Protein AF-A0A9D2A9Q4-F1 (afdb_monomer)

Secondary structure (DSSP, 8-state):
-EEE-SS-EEE--GGGEEEEEE--SGGGTT-EEEEETTS-EEEE---HHHHHHHHT--GGGG-GGG-S--HHHHHHHHHHHHHHTTTT-

Mean predicted aligned error: 7.77 Å

Sequence (89 aa):
VTARGIFRTVHVPWHDVAVVRVDTRHMHRGQVLVVRHDGTRVGSPVTAARYAMRRGESTFDHGPQLLDVAIPVRAAIDAHQRYLRGEFS

Solvent-accessible surface area (backbone atoms only — not comparable to full-atom values): 5151 Å² total; per-residue (Å²): 80,76,44,52,36,95,90,51,75,44,82,44,61,64,91,45,55,65,46,70,45,70,32,78,49,86,93,46,48,34,20,33,29,39,30,30,74,89,68,51,74,51,62,17,62,73,23,64,49,53,51,26,55,74,69,74,41,68,46,68,84,62,37,83,81,30,64,58,76,34,72,65,46,48,52,53,43,51,54,50,52,40,44,76,71,52,76,73,114

Organism: NCBI:txid2838701

Nearest PDB structures (foldseek):
  1nr4-assembly3_F  TM=5.507E-01  e=3.356E-01  unclassified
  1nr4-assembly1_B  TM=5.985E-01  e=5.558E-01  unclassified
  2x6l-assembly1_B  TM=5.743E-01  e=2.689E+00  Homo sapiens
  7rkf-assembly1_L  TM=5.737E-01  e=2.370E+00  Homo sapiens
  3tfm-assembly1_A  TM=5.215E-01  e=3.249E+00  Rattus norvegicus

pLDDT: mean 74.45, std 10.74, range [55.0, 91.25]

Radius of gyration: 13.39 Å; Cα contacts (8 Å, |Δi|>4): 136; chains: 1; bounding box: 36×26×31 Å

Structure (mmCIF, N/CA/C/O backbone):
data_AF-A0A9D2A9Q4-F1
#
_entry.id   AF-A0A9D2A9Q4-F1
#
loop_
_atom_site.group_PDB
_atom_site.id
_atom_site.type_symbol
_atom_site.label_atom_id
_atom_site.label_alt_id
_atom_site.label_comp_id
_atom_site.label_asym_id
_atom_site.label_entity_id
_atom_site.label_seq_id
_atom_site.pdbx_PDB_ins_code
_atom_site.Cartn_x
_atom_site.Cartn_y
_atom_site.Cartn_z
_atom_site.occupancy
_atom_site.B_iso_or_equiv
_atom_site.auth_seq_id
_atom_site.auth_comp_id
_atom_site.auth_asym_id
_atom_site.auth_atom_id
_atom_site.pdbx_PDB_model_num
ATOM 1 N N . VAL A 1 1 ? 1.492 -5.986 10.717 1.00 76.38 1 VAL A N 1
ATOM 2 C CA . VAL A 1 1 ? 2.480 -5.979 9.607 1.00 76.38 1 VAL A CA 1
ATOM 3 C C . VAL A 1 1 ? 3.851 -5.491 10.069 1.00 76.38 1 VAL A C 1
ATOM 5 O O . VAL A 1 1 ? 3.933 -4.609 10.911 1.00 76.38 1 VAL A O 1
ATOM 8 N N . THR A 1 2 ? 4.941 -6.043 9.532 1.00 79.38 2 THR A N 1
ATOM 9 C CA . THR A 1 2 ? 6.309 -5.607 9.864 1.00 79.38 2 THR A CA 1
ATOM 10 C C . THR A 1 2 ? 6.927 -4.874 8.676 1.00 79.38 2 THR A C 1
ATOM 12 O O . THR A 1 2 ? 7.139 -5.466 7.622 1.00 79.38 2 THR A O 1
ATOM 15 N N . ALA A 1 3 ? 7.235 -3.590 8.849 1.00 73.81 3 ALA A N 1
ATOM 16 C CA . ALA A 1 3 ? 7.902 -2.761 7.854 1.00 73.81 3 ALA A CA 1
ATOM 17 C C . ALA A 1 3 ? 9.400 -2.670 8.174 1.0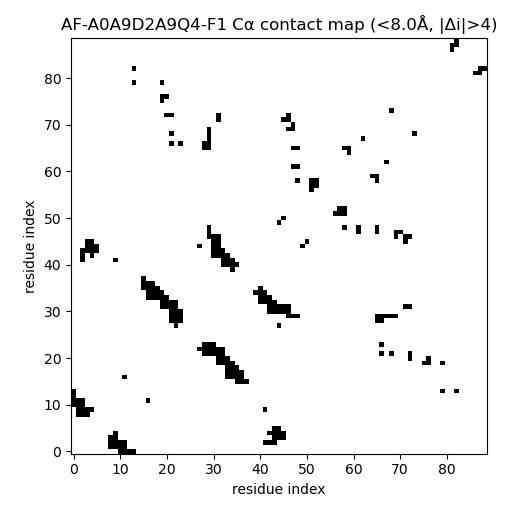0 73.81 3 ALA A C 1
ATOM 19 O O . ALA A 1 3 ? 9.810 -2.071 9.170 1.00 73.81 3 ALA A O 1
ATOM 20 N N . ARG A 1 4 ? 10.240 -3.259 7.321 1.00 71.12 4 ARG A N 1
ATOM 21 C CA . ARG A 1 4 ? 11.700 -3.142 7.441 1.00 71.12 4 ARG A CA 1
ATOM 22 C C . ARG A 1 4 ? 12.159 -1.849 6.780 1.00 71.12 4 ARG A C 1
ATOM 24 O O . ARG A 1 4 ? 11.936 -1.680 5.586 1.00 71.12 4 ARG A O 1
ATOM 31 N N . GLY A 1 5 ? 12.755 -0.942 7.543 1.00 64.88 5 GLY A N 1
ATOM 32 C CA . GLY A 1 5 ? 13.458 0.252 7.070 1.00 64.88 5 GLY A CA 1
ATOM 33 C C . GLY A 1 5 ? 14.948 -0.015 6.828 1.00 64.88 5 GLY A C 1
ATOM 34 O O . GLY A 1 5 ? 15.444 -1.085 7.164 1.00 64.88 5 GLY A O 1
ATOM 35 N N . ILE A 1 6 ? 15.677 0.973 6.289 1.00 61.38 6 ILE A N 1
ATOM 36 C CA . ILE A 1 6 ? 17.150 0.897 6.152 1.00 61.38 6 ILE A CA 1
ATOM 37 C C . ILE A 1 6 ? 17.831 0.859 7.530 1.00 61.38 6 ILE A C 1
ATOM 39 O O . ILE A 1 6 ? 18.776 0.106 7.718 1.00 61.38 6 ILE A O 1
ATOM 43 N N . PHE A 1 7 ? 17.330 1.639 8.495 1.00 66.12 7 PHE A N 1
ATOM 44 C CA . PHE A 1 7 ? 17.959 1.803 9.815 1.00 66.12 7 PHE A CA 1
ATOM 45 C C . PHE A 1 7 ? 17.186 1.161 10.971 1.00 66.12 7 PHE A C 1
ATOM 47 O O . PHE A 1 7 ? 17.704 1.058 12.076 1.00 66.12 7 PHE A O 1
ATOM 54 N N . ARG A 1 8 ? 15.928 0.763 10.755 1.00 73.25 8 ARG A N 1
ATOM 55 C CA . ARG A 1 8 ? 15.088 0.164 11.800 1.00 73.25 8 ARG A CA 1
ATOM 56 C C . ARG A 1 8 ? 14.002 -0.715 11.210 1.00 73.25 8 ARG A C 1
ATOM 58 O O . ARG A 1 8 ? 13.463 -0.399 10.152 1.00 73.25 8 ARG A O 1
ATOM 65 N N . THR A 1 9 ? 13.629 -1.765 11.929 1.00 79.44 9 THR A N 1
ATOM 66 C CA . THR A 1 9 ? 12.417 -2.540 11.644 1.00 79.44 9 THR A CA 1
ATOM 67 C C . THR A 1 9 ? 11.301 -2.050 12.554 1.00 79.44 9 THR A C 1
ATOM 69 O O . THR A 1 9 ? 11.498 -1.936 13.758 1.00 79.44 9 THR A O 1
ATOM 72 N N . VAL A 1 10 ?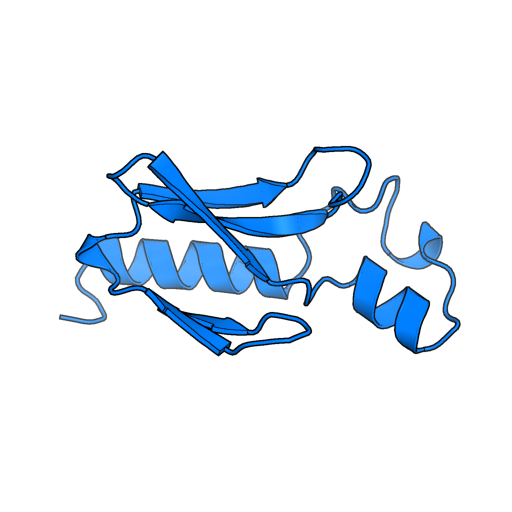 10.141 -1.736 11.981 1.00 82.50 10 VAL A N 1
ATOM 73 C CA . VAL A 1 10 ? 8.976 -1.235 12.715 1.00 82.50 10 VAL A CA 1
ATOM 74 C C . VAL A 1 10 ? 7.840 -2.233 12.567 1.00 82.50 10 VAL A C 1
ATOM 76 O O . VAL A 1 10 ? 7.452 -2.581 11.452 1.00 82.50 10 VAL A O 1
ATOM 79 N N . HIS A 1 11 ? 7.286 -2.674 13.691 1.00 85.62 11 HIS A N 1
ATOM 80 C CA . HIS A 1 11 ? 6.016 -3.382 13.691 1.00 85.62 11 HIS A CA 1
ATOM 81 C C . HIS A 1 11 ? 4.865 -2.368 13.696 1.00 85.62 11 HIS A C 1
ATOM 83 O O . HIS A 1 11 ? 4.897 -1.380 14.429 1.00 85.62 11 HIS A O 1
ATOM 89 N N . VAL A 1 12 ? 3.872 -2.593 12.844 1.00 83.94 12 VAL A N 1
ATOM 90 C CA . VAL A 1 12 ? 2.629 -1.822 12.781 1.00 83.94 12 VAL A CA 1
ATOM 91 C C . VAL A 1 12 ? 1.485 -2.817 12.953 1.00 83.94 12 VAL A C 1
ATOM 93 O O . VAL A 1 12 ? 1.325 -3.680 12.084 1.00 83.94 12 VAL A O 1
ATOM 96 N N . PRO A 1 13 ? 0.713 -2.759 14.046 1.00 87.19 13 PRO A N 1
ATOM 97 C CA . PRO A 1 13 ? -0.482 -3.579 14.193 1.00 87.19 13 PRO A CA 1
ATOM 98 C C . PRO A 1 13 ? -1.423 -3.385 13.004 1.00 87.19 13 PRO A C 1
ATOM 100 O O .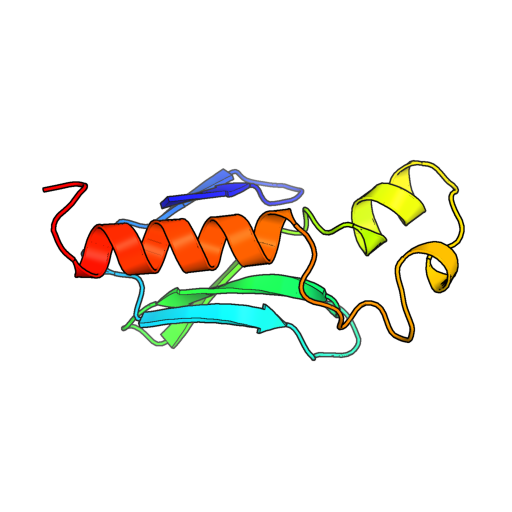 PRO A 1 13 ? -1.538 -2.284 12.473 1.00 87.19 13 PRO A O 1
ATOM 103 N N . TRP A 1 14 ? -2.071 -4.453 12.538 1.00 83.38 14 TRP A N 1
ATOM 104 C CA . TRP A 1 14 ? -2.920 -4.355 11.346 1.00 83.38 14 TRP A CA 1
ATOM 105 C C . TRP A 1 14 ? -4.125 -3.427 11.543 1.00 83.38 14 TRP A C 1
ATOM 107 O O . TRP A 1 14 ? -4.491 -2.738 10.598 1.00 83.38 14 TRP A O 1
ATOM 117 N N . HIS A 1 15 ? -4.658 -3.344 12.764 1.00 87.19 15 HIS A N 1
ATOM 118 C CA . HIS A 1 15 ? -5.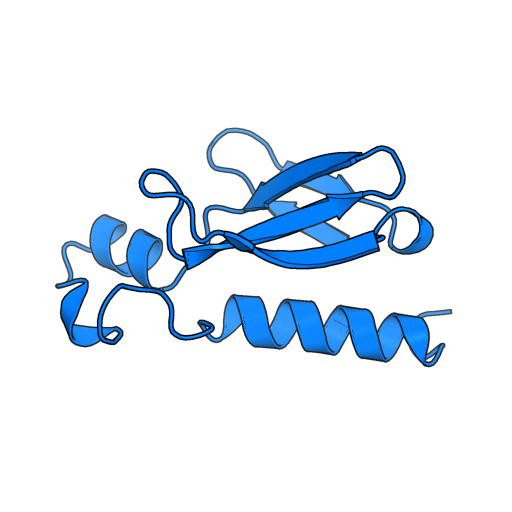741 -2.425 13.122 1.00 87.19 15 HIS A CA 1
ATOM 119 C C . HIS A 1 15 ? -5.334 -0.945 13.080 1.00 87.19 15 HIS A C 1
ATOM 121 O O . HIS A 1 15 ? -6.200 -0.086 12.994 1.00 87.19 15 HIS A O 1
ATOM 127 N N . ASP A 1 16 ? -4.034 -0.638 13.108 1.00 89.44 16 ASP A N 1
ATOM 128 C CA . ASP A 1 16 ? -3.535 0.735 12.988 1.00 89.44 16 ASP A CA 1
ATOM 129 C C . ASP A 1 16 ? -3.331 1.158 11.527 1.00 89.44 16 ASP A C 1
ATOM 131 O O . ASP A 1 16 ? -3.069 2.332 11.260 1.00 89.44 16 ASP A O 1
ATOM 135 N N . VAL A 1 17 ? -3.389 0.219 10.573 1.00 87.81 17 VAL A N 1
ATOM 136 C CA . VAL A 1 17 ? -3.106 0.475 9.156 1.00 87.81 17 VAL A CA 1
ATOM 137 C C . VAL A 1 17 ? -4.348 1.019 8.460 1.00 87.81 17 VAL A C 1
ATOM 139 O O . VAL A 1 17 ? -5.300 0.287 8.220 1.00 87.81 17 VAL A O 1
ATOM 142 N N . ALA A 1 18 ? -4.280 2.283 8.040 1.00 89.25 18 ALA A N 1
ATOM 143 C CA . ALA A 1 18 ? -5.333 2.921 7.258 1.00 89.25 18 ALA A CA 1
ATOM 144 C C . ALA A 1 18 ? -5.211 2.619 5.760 1.00 89.25 18 ALA A C 1
ATOM 146 O O . ALA A 1 18 ? -6.208 2.388 5.082 1.00 89.25 18 ALA A O 1
ATOM 147 N N . VAL A 1 19 ? -3.989 2.668 5.215 1.00 87.44 19 VAL A N 1
ATOM 148 C CA . VAL A 1 19 ? -3.742 2.358 3.800 1.00 87.44 19 VAL A CA 1
ATOM 149 C C . VAL A 1 19 ? -2.299 1.920 3.557 1.00 87.44 19 VAL A C 1
ATOM 151 O O . VAL A 1 19 ? -1.352 2.483 4.111 1.00 87.44 19 VAL A O 1
ATOM 154 N N . VAL A 1 20 ? -2.126 0.939 2.671 1.00 84.88 20 VAL A N 1
ATOM 155 C CA . VAL A 1 20 ? -0.832 0.545 2.097 1.00 84.88 20 VAL A CA 1
ATOM 156 C C . VAL A 1 20 ? -0.793 1.007 0.645 1.00 84.88 20 VAL A C 1
ATOM 158 O O . VAL A 1 20 ? -1.691 0.688 -0.130 1.00 84.88 20 VAL A O 1
ATOM 161 N N . ARG A 1 21 ? 0.231 1.773 0.261 1.00 83.19 21 ARG A N 1
ATOM 162 C CA . ARG A 1 21 ? 0.357 2.317 -1.100 1.00 83.19 21 ARG A CA 1
ATOM 163 C C . ARG A 1 21 ? 1.805 2.446 -1.550 1.00 83.19 21 ARG A C 1
ATOM 165 O O . ARG A 1 21 ? 2.724 2.338 -0.743 1.00 83.19 21 ARG A O 1
ATOM 172 N N . VAL A 1 22 ? 1.998 2.724 -2.835 1.00 78.88 22 VAL A N 1
ATOM 173 C CA . VAL A 1 22 ? 3.289 3.159 -3.379 1.00 78.88 22 VAL A CA 1
ATOM 174 C C . VAL A 1 22 ? 3.497 4.639 -3.052 1.00 78.88 22 VAL A C 1
ATOM 176 O O . VAL A 1 22 ? 2.592 5.455 -3.238 1.00 78.88 22 VAL A O 1
ATOM 179 N N . ASP A 1 23 ? 4.681 5.001 -2.565 1.00 79.25 23 ASP A N 1
ATOM 180 C CA . ASP A 1 23 ? 5.080 6.399 -2.441 1.00 79.25 23 ASP A CA 1
ATOM 181 C C . ASP A 1 23 ? 5.411 6.969 -3.829 1.00 79.25 23 ASP A C 1
ATOM 183 O O . ASP A 1 23 ? 6.229 6.427 -4.577 1.00 79.25 23 ASP A O 1
ATOM 187 N N . THR A 1 24 ? 4.752 8.069 -4.183 1.00 75.62 24 THR A N 1
ATOM 188 C CA . THR A 1 24 ? 4.908 8.766 -5.465 1.00 75.62 24 THR A CA 1
ATOM 189 C C . THR A 1 24 ? 5.863 9.961 -5.377 1.00 75.62 24 THR A C 1
ATOM 191 O O . THR A 1 24 ? 6.206 10.560 -6.402 1.00 75.62 24 THR A O 1
ATOM 194 N N . ARG A 1 25 ? 6.326 10.315 -4.168 1.00 76.19 25 ARG A N 1
ATOM 195 C CA . ARG A 1 25 ? 7.237 11.443 -3.928 1.00 76.19 25 ARG A CA 1
ATOM 196 C C . ARG A 1 25 ? 8.596 11.180 -4.559 1.00 76.19 25 ARG A C 1
ATOM 198 O O . ARG A 1 25 ? 9.121 10.078 -4.479 1.00 76.19 25 ARG A O 1
ATOM 205 N N . HIS A 1 26 ? 9.206 12.223 -5.116 1.00 67.69 26 HIS A N 1
ATOM 206 C CA . HIS A 1 26 ? 10.432 12.130 -5.917 1.00 67.69 26 HIS A CA 1
ATOM 207 C C . HIS A 1 26 ? 11.583 11.371 -5.217 1.00 67.69 26 HIS A C 1
ATOM 209 O O . HIS A 1 26 ? 12.189 10.490 -5.812 1.00 67.69 26 HIS A O 1
ATOM 215 N N . MET A 1 27 ? 11.819 11.639 -3.927 1.00 67.62 27 MET A N 1
ATOM 216 C CA . MET A 1 27 ? 12.876 11.006 -3.111 1.00 67.62 27 MET A CA 1
ATOM 217 C C . MET A 1 27 ? 12.608 9.539 -2.723 1.00 67.62 27 MET A C 1
ATOM 219 O O . MET A 1 27 ? 13.533 8.762 -2.472 1.00 67.62 27 MET A O 1
ATOM 223 N N . HIS A 1 28 ? 11.338 9.147 -2.643 1.00 70.25 28 HIS A N 1
ATOM 224 C CA . HIS A 1 28 ? 10.908 7.841 -2.130 1.00 70.25 28 HIS A CA 1
ATOM 225 C C . HIS A 1 28 ? 10.111 7.058 -3.166 1.00 70.25 28 HIS A C 1
ATOM 227 O O . HIS A 1 28 ? 9.391 6.127 -2.823 1.00 70.25 28 HIS A O 1
ATOM 233 N N . ARG A 1 29 ? 10.244 7.421 -4.442 1.00 71.81 29 ARG A N 1
ATOM 234 C CA . ARG A 1 29 ? 9.418 6.872 -5.508 1.00 71.81 29 ARG A CA 1
ATOM 235 C C . ARG A 1 29 ? 9.519 5.346 -5.551 1.00 71.81 29 ARG A C 1
ATOM 237 O O . ARG A 1 29 ? 10.614 4.784 -5.509 1.00 71.81 29 ARG A O 1
ATOM 244 N N . GLY A 1 30 ? 8.364 4.687 -5.586 1.00 70.50 30 GLY A N 1
ATOM 245 C CA . GLY A 1 30 ? 8.263 3.228 -5.610 1.00 70.50 30 GLY A CA 1
ATOM 246 C C . GLY A 1 30 ? 8.260 2.569 -4.226 1.00 70.50 30 GLY A C 1
ATOM 247 O O . GLY A 1 30 ? 8.048 1.361 -4.143 1.00 70.50 30 GLY A O 1
ATOM 248 N N . GLN A 1 31 ? 8.488 3.323 -3.139 1.00 77.62 31 GLN A N 1
ATOM 249 C CA . GLN A 1 31 ? 8.540 2.825 -1.756 1.00 77.62 31 GLN A CA 1
ATOM 250 C C . GLN A 1 31 ? 7.198 2.266 -1.283 1.00 77.62 31 GLN A C 1
ATOM 252 O O . GLN A 1 31 ? 6.166 2.893 -1.495 1.00 77.62 31 GLN A O 1
ATOM 257 N N . VAL A 1 32 ? 7.202 1.115 -0.591 1.00 79.56 32 VAL A N 1
ATOM 258 C CA . VAL A 1 32 ? 6.008 0.675 0.149 1.00 79.56 32 VAL A CA 1
ATOM 259 C C . VAL A 1 32 ? 5.793 1.666 1.285 1.00 79.56 32 VAL A C 1
ATOM 261 O O . VAL A 1 32 ? 6.646 1.806 2.165 1.00 79.56 32 VAL A O 1
ATOM 264 N N . LEU A 1 33 ? 4.653 2.340 1.274 1.00 85.69 33 LEU A N 1
ATOM 265 C CA . LEU A 1 33 ? 4.254 3.308 2.277 1.00 85.69 33 LEU A CA 1
ATOM 266 C C . LEU A 1 33 ? 3.037 2.781 3.029 1.00 85.69 33 LEU A C 1
ATOM 268 O O . LEU A 1 33 ? 1.947 2.667 2.468 1.00 85.69 33 LEU A O 1
ATOM 272 N N . VAL A 1 34 ? 3.231 2.495 4.312 1.00 87.38 34 VAL A N 1
ATOM 273 C CA . VAL A 1 34 ? 2.148 2.196 5.247 1.00 87.38 34 VAL A CA 1
ATOM 274 C C . VAL A 1 34 ? 1.742 3.504 5.912 1.00 87.38 34 VAL A C 1
ATOM 276 O O . VAL A 1 34 ? 2.571 4.175 6.530 1.00 87.38 34 VAL A O 1
ATOM 279 N N . VAL A 1 35 ? 0.480 3.881 5.767 1.00 89.38 35 VAL A N 1
ATOM 280 C CA . VAL A 1 35 ? -0.116 5.036 6.439 1.00 89.38 35 VAL A CA 1
ATOM 281 C C . VAL A 1 35 ? -1.009 4.516 7.552 1.00 89.38 35 VAL A C 1
ATOM 283 O O . VAL A 1 35 ? -1.824 3.618 7.329 1.00 89.38 35 VAL A O 1
ATOM 286 N N . ARG A 1 36 ? -0.832 5.070 8.746 1.00 91.25 36 ARG A N 1
ATOM 287 C CA . ARG A 1 36 ? -1.624 4.722 9.922 1.00 91.25 36 ARG A CA 1
ATOM 288 C C . ARG A 1 36 ? -2.846 5.627 10.070 1.00 91.25 36 ARG A C 1
ATOM 290 O O . ARG A 1 36 ? -2.885 6.707 9.477 1.00 91.25 36 ARG A O 1
ATOM 297 N N . HIS A 1 37 ? -3.818 5.209 10.878 1.00 88.56 37 HIS A N 1
ATOM 298 C CA . HIS A 1 37 ? -5.010 6.016 11.180 1.00 88.56 37 HIS A CA 1
ATOM 299 C C . HIS A 1 37 ? -4.682 7.353 11.866 1.00 88.56 37 HIS A C 1
ATOM 301 O O . HIS A 1 37 ? -5.368 8.341 11.625 1.00 88.56 37 HIS A O 1
ATOM 307 N N . ASP A 1 38 ? -3.587 7.419 12.629 1.00 90.38 38 ASP A N 1
ATOM 308 C CA . ASP A 1 38 ? -3.057 8.653 13.236 1.00 90.38 38 ASP A CA 1
ATOM 309 C C . ASP A 1 38 ? -2.376 9.605 12.220 1.00 90.38 38 ASP A C 1
ATOM 311 O O . ASP A 1 38 ? -1.846 10.655 12.584 1.00 90.38 38 ASP A O 1
ATOM 315 N N . GLY A 1 39 ? -2.351 9.241 10.931 1.00 86.38 39 GLY A N 1
ATOM 316 C CA . GLY A 1 39 ? -1.715 10.004 9.857 1.00 86.38 39 GLY A CA 1
ATOM 317 C C . GLY A 1 39 ? -0.196 9.830 9.761 1.00 86.38 39 GLY A C 1
ATOM 318 O O . GLY A 1 39 ? 0.423 10.337 8.813 1.00 86.38 39 GLY A O 1
ATOM 319 N N . THR A 1 40 ? 0.424 9.092 10.686 1.00 88.50 40 THR A N 1
ATOM 320 C CA . THR A 1 40 ? 1.849 8.766 10.619 1.00 88.50 40 THR A CA 1
ATOM 321 C C . THR A 1 40 ? 2.135 7.807 9.468 1.00 88.50 40 THR A C 1
ATOM 323 O O . THR A 1 40 ? 1.273 7.085 8.957 1.00 88.50 40 THR A O 1
ATOM 326 N N . ARG A 1 41 ? 3.380 7.852 8.985 1.00 87.50 41 ARG A N 1
ATOM 327 C CA . ARG A 1 41 ? 3.792 7.155 7.767 1.00 87.50 41 ARG A CA 1
ATOM 328 C C . ARG A 1 41 ? 5.049 6.350 8.028 1.00 87.50 41 ARG A C 1
ATOM 330 O O . ARG A 1 41 ? 6.056 6.890 8.481 1.00 87.50 41 ARG A O 1
ATOM 337 N N . VAL A 1 42 ? 4.997 5.068 7.696 1.00 85.62 42 VAL A N 1
ATOM 338 C CA . VAL A 1 42 ? 6.129 4.151 7.794 1.00 85.62 42 VAL A CA 1
ATOM 339 C C . VAL A 1 42 ? 6.453 3.657 6.396 1.00 85.62 42 VAL A C 1
ATOM 341 O O . VAL A 1 42 ? 5.700 2.900 5.788 1.00 85.62 42 VAL A O 1
ATOM 344 N N . GLY A 1 43 ? 7.584 4.117 5.872 1.00 80.38 43 GLY A N 1
ATOM 345 C CA . GLY A 1 43 ? 8.083 3.669 4.584 1.00 80.38 43 GLY A CA 1
ATOM 346 C C . GLY A 1 43 ? 9.023 2.475 4.739 1.00 80.38 43 GLY A C 1
ATOM 347 O O . GLY A 1 43 ? 9.983 2.540 5.507 1.00 80.38 43 GLY A O 1
ATOM 348 N N . SER A 1 44 ? 8.834 1.435 3.927 1.00 75.50 44 SER A N 1
ATOM 349 C CA . SER A 1 44 ? 9.805 0.351 3.753 1.00 75.50 44 SER A CA 1
ATOM 350 C C . SER A 1 44 ? 10.533 0.509 2.412 1.00 75.50 44 SER A C 1
ATOM 352 O O . SER A 1 44 ? 9.896 0.410 1.366 1.00 75.50 44 SER A O 1
ATOM 354 N N . PRO A 1 45 ? 11.855 0.758 2.410 1.00 66.44 45 PRO A N 1
ATOM 355 C CA . PRO A 1 45 ? 12.658 0.983 1.211 1.00 66.44 45 PRO A CA 1
ATOM 356 C C . PRO A 1 45 ? 12.897 -0.287 0.385 1.00 66.44 45 PRO A C 1
ATOM 358 O O . PRO A 1 45 ? 13.668 -0.246 -0.567 1.00 66.44 45 PRO A O 1
ATOM 361 N N . VAL A 1 46 ? 12.268 -1.410 0.733 1.00 64.06 46 VAL A N 1
ATOM 362 C CA . VAL A 1 46 ? 12.370 -2.658 -0.023 1.00 64.06 46 VAL A CA 1
ATOM 363 C C . VAL A 1 46 ? 11.450 -2.563 -1.241 1.00 64.06 46 VAL A C 1
ATOM 365 O O . VAL A 1 46 ? 10.271 -2.900 -1.186 1.00 64.06 46 VAL A O 1
ATOM 368 N N . THR A 1 47 ? 11.991 -2.054 -2.344 1.00 66.12 47 THR A N 1
ATOM 369 C CA . THR A 1 47 ? 11.308 -1.932 -3.640 1.00 66.12 47 THR A CA 1
ATOM 370 C C . THR A 1 47 ? 12.183 -2.536 -4.722 1.00 66.12 47 THR A C 1
ATOM 372 O O . THR A 1 47 ? 13.401 -2.573 -4.552 1.00 66.12 47 THR A O 1
ATOM 375 N N . ALA A 1 48 ? 11.593 -2.977 -5.838 1.00 58.06 48 ALA A N 1
ATOM 376 C CA . ALA A 1 48 ? 12.363 -3.500 -6.971 1.00 58.06 48 ALA A CA 1
ATOM 377 C C . ALA A 1 48 ? 13.443 -2.499 -7.422 1.00 58.06 48 ALA A C 1
ATOM 379 O O . ALA A 1 48 ? 14.600 -2.867 -7.560 1.00 58.06 48 ALA A O 1
ATOM 380 N N . ALA A 1 49 ? 13.098 -1.211 -7.484 1.00 60.72 49 ALA A N 1
ATOM 381 C CA . ALA A 1 49 ? 14.021 -0.125 -7.797 1.00 60.72 49 ALA A CA 1
ATOM 382 C C . ALA A 1 49 ? 15.218 -0.012 -6.846 1.00 60.72 49 ALA A C 1
ATOM 384 O O . ALA A 1 49 ? 16.362 0.096 -7.273 1.00 60.72 49 ALA A O 1
ATOM 385 N N . ARG A 1 50 ? 14.962 0.003 -5.532 1.00 65.25 50 ARG A N 1
ATOM 386 C CA . ARG A 1 50 ? 16.020 0.136 -4.520 1.00 65.25 50 ARG A CA 1
ATOM 387 C C . ARG A 1 50 ? 16.844 -1.140 -4.399 1.00 65.25 50 ARG A C 1
ATOM 389 O O . ARG A 1 50 ? 18.025 -1.065 -4.075 1.00 65.25 50 ARG A O 1
ATOM 396 N N . TYR A 1 51 ? 16.242 -2.289 -4.684 1.00 63.03 51 TYR A N 1
ATOM 397 C CA . TYR A 1 51 ? 16.941 -3.562 -4.791 1.00 63.03 51 TYR A CA 1
ATOM 398 C C . TYR A 1 51 ? 17.875 -3.587 -6.012 1.00 63.03 51 TYR A C 1
ATOM 400 O O . TYR A 1 51 ? 19.044 -3.927 -5.849 1.00 63.03 51 TYR A O 1
ATOM 408 N N . ALA A 1 52 ? 17.403 -3.121 -7.171 1.00 64.12 52 ALA A N 1
ATOM 409 C CA . ALA A 1 52 ? 18.187 -2.969 -8.396 1.00 64.12 52 ALA A CA 1
ATOM 410 C C . ALA A 1 52 ? 19.360 -2.000 -8.203 1.00 64.12 52 ALA A C 1
ATOM 412 O O . ALA A 1 52 ? 20.513 -2.372 -8.402 1.00 64.12 52 ALA A O 1
ATOM 413 N N . MET A 1 53 ? 19.095 -0.803 -7.660 1.00 66.56 53 MET A N 1
ATOM 414 C CA . MET A 1 53 ? 20.146 0.169 -7.325 1.00 66.56 53 MET A CA 1
ATOM 415 C C . MET A 1 53 ? 21.191 -0.415 -6.365 1.00 66.56 53 MET A C 1
ATOM 417 O O . MET A 1 53 ? 22.381 -0.178 -6.539 1.00 66.56 53 MET A O 1
ATOM 421 N N . ARG A 1 54 ? 20.775 -1.212 -5.369 1.00 64.50 54 ARG A N 1
ATOM 422 C CA . ARG A 1 54 ? 21.706 -1.882 -4.443 1.00 64.50 54 ARG A CA 1
ATOM 423 C C . ARG A 1 54 ? 22.566 -2.946 -5.136 1.00 64.50 54 ARG A C 1
ATOM 425 O O . ARG A 1 54 ? 23.661 -3.224 -4.658 1.00 64.50 54 ARG A O 1
ATOM 432 N N . ARG A 1 55 ? 22.075 -3.551 -6.217 1.00 65.56 55 ARG A N 1
ATOM 433 C CA . ARG A 1 55 ? 22.778 -4.568 -7.016 1.00 65.56 55 ARG A CA 1
ATOM 434 C C . ARG A 1 55 ? 23.551 -3.985 -8.204 1.00 65.56 55 ARG A C 1
ATOM 436 O O . ARG A 1 55 ? 24.215 -4.744 -8.899 1.00 65.56 55 ARG A O 1
ATOM 443 N N . GLY A 1 56 ? 23.498 -2.667 -8.417 1.00 68.00 56 GLY A N 1
ATOM 444 C CA . GLY A 1 56 ? 24.091 -2.016 -9.590 1.00 68.00 56 GLY A CA 1
ATOM 445 C C . GLY A 1 56 ? 23.328 -2.290 -10.891 1.00 68.00 56 GLY A C 1
ATOM 446 O O . GLY A 1 56 ? 23.884 -2.125 -11.971 1.00 68.00 56 GLY A O 1
ATOM 447 N N . GLU A 1 57 ? 22.073 -2.726 -10.792 1.00 67.75 57 GLU A N 1
ATOM 448 C CA . GLU A 1 57 ? 21.196 -3.025 -11.924 1.00 67.75 57 GLU A CA 1
ATOM 449 C C . GLU A 1 57 ? 20.473 -1.749 -12.393 1.00 67.75 57 GLU A C 1
ATOM 451 O O . GLU A 1 57 ? 20.193 -0.837 -11.604 1.00 67.75 57 GLU A O 1
ATOM 456 N N . SER A 1 58 ? 20.166 -1.677 -13.690 1.00 64.75 58 SER A N 1
ATOM 457 C CA . SER A 1 58 ? 19.441 -0.551 -14.281 1.00 64.75 58 SER A CA 1
ATOM 458 C C . SER A 1 58 ? 18.017 -0.490 -13.732 1.00 64.75 58 SER A C 1
ATOM 460 O O . SER A 1 58 ? 17.236 -1.430 -13.844 1.00 64.75 58 SER A O 1
ATOM 462 N N . THR A 1 59 ? 17.633 0.653 -13.168 1.00 63.41 59 THR A N 1
ATOM 463 C CA . THR A 1 59 ? 16.268 0.880 -12.675 1.00 63.41 59 THR A CA 1
ATOM 464 C C . THR A 1 59 ? 15.230 0.923 -13.796 1.00 63.41 59 THR A C 1
ATOM 466 O O . THR A 1 59 ? 14.061 0.647 -13.536 1.00 63.41 59 THR A O 1
ATOM 469 N N . PHE A 1 60 ? 15.641 1.226 -15.032 1.00 62.22 60 PHE A N 1
ATOM 470 C CA . PHE A 1 60 ? 14.765 1.225 -16.207 1.00 62.22 60 PHE A CA 1
ATOM 471 C C . PHE A 1 60 ? 14.260 -0.177 -16.564 1.00 62.22 60 PHE A C 1
ATOM 473 O O . PHE A 1 60 ? 13.131 -0.308 -17.036 1.00 62.22 60 PHE A O 1
ATOM 480 N N . ASP A 1 61 ? 15.036 -1.217 -16.251 1.00 59.22 61 ASP A N 1
ATOM 481 C CA . ASP A 1 61 ? 14.671 -2.616 -16.516 1.00 59.22 61 ASP A CA 1
ATOM 482 C C . ASP A 1 61 ? 13.534 -3.098 -15.591 1.00 59.22 61 ASP A C 1
ATOM 484 O O . ASP A 1 61 ? 12.945 -4.157 -15.802 1.00 59.22 61 ASP A O 1
ATOM 488 N N . HIS A 1 62 ? 13.180 -2.296 -14.578 1.00 60.03 62 HIS A N 1
ATOM 489 C CA . HIS A 1 62 ? 12.110 -2.564 -13.616 1.00 60.03 62 HIS A CA 1
ATOM 490 C C . HIS A 1 62 ? 10.830 -1.745 -13.865 1.00 60.03 62 HIS A C 1
ATOM 492 O O . HIS A 1 62 ? 9.981 -1.658 -12.975 1.00 60.03 62 HIS A O 1
ATOM 498 N N . GLY A 1 63 ? 10.683 -1.174 -15.065 1.00 58.38 63 GLY A N 1
ATOM 499 C CA . GLY A 1 63 ? 9.485 -0.466 -15.522 1.00 58.38 63 GLY A CA 1
ATOM 500 C C . GLY A 1 63 ? 9.639 1.061 -15.532 1.00 58.38 63 GLY A C 1
ATOM 501 O O . GLY A 1 63 ? 10.438 1.628 -14.773 1.00 58.38 63 GLY A O 1
ATOM 502 N N . PRO A 1 64 ? 8.882 1.769 -16.391 1.00 55.00 64 PRO A N 1
ATOM 503 C CA . PRO A 1 64 ? 8.989 3.212 -16.512 1.00 55.00 64 PRO A CA 1
ATOM 504 C C . PRO A 1 64 ? 8.647 3.874 -15.171 1.00 55.00 64 PRO A C 1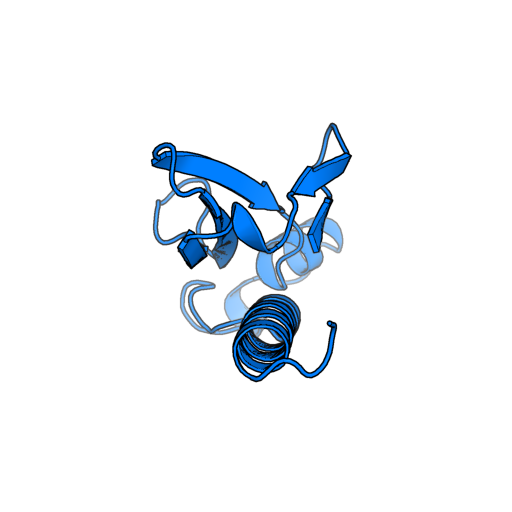
ATOM 506 O O . PRO A 1 64 ? 7.550 3.752 -14.634 1.00 55.00 64 PRO A O 1
ATOM 509 N N . GLN A 1 65 ? 9.612 4.626 -14.638 1.00 56.53 65 GLN A N 1
ATOM 510 C CA . GLN A 1 65 ? 9.486 5.481 -13.450 1.00 56.53 65 GLN A CA 1
ATOM 511 C C . GLN A 1 65 ? 9.455 4.793 -12.080 1.00 56.53 65 GLN A C 1
ATOM 513 O O . GLN A 1 65 ? 9.260 5.502 -11.091 1.00 56.53 65 GLN A O 1
ATOM 518 N N . LEU A 1 66 ? 9.681 3.478 -11.970 1.00 57.44 66 LEU A N 1
ATOM 519 C CA . LEU A 1 66 ? 9.654 2.772 -10.672 1.00 57.44 66 LEU A CA 1
ATOM 520 C C . LEU A 1 66 ? 8.293 2.865 -9.950 1.00 57.44 66 LEU A C 1
ATOM 522 O O . LEU A 1 66 ? 8.216 2.684 -8.733 1.00 57.44 66 LEU A O 1
ATOM 526 N N . LEU A 1 67 ? 7.237 3.220 -10.687 1.00 56.09 67 LEU A N 1
ATOM 527 C CA . LEU A 1 67 ? 5.876 3.395 -10.176 1.00 56.09 67 LEU A CA 1
ATOM 528 C C . LEU A 1 67 ? 5.035 2.133 -10.324 1.00 56.09 67 LEU A C 1
ATOM 530 O O . LEU A 1 67 ? 4.018 2.003 -9.639 1.00 56.09 67 LEU A O 1
ATOM 534 N N . ASP A 1 68 ? 5.467 1.206 -11.178 1.00 57.66 68 ASP A N 1
ATOM 535 C CA . ASP A 1 68 ? 4.836 -0.095 -11.266 1.00 57.66 68 ASP A CA 1
ATOM 536 C C . ASP A 1 68 ? 4.910 -0.771 -9.904 1.00 57.66 68 ASP A C 1
ATOM 538 O O . ASP A 1 68 ? 5.964 -0.865 -9.268 1.00 57.66 68 ASP A O 1
ATOM 542 N N . VAL A 1 69 ? 3.737 -1.190 -9.432 1.00 56.34 69 VAL A N 1
ATOM 543 C CA . VAL A 1 69 ? 3.555 -1.809 -8.125 1.00 56.34 69 VAL A CA 1
ATOM 544 C C . VAL A 1 69 ? 4.423 -3.063 -8.083 1.00 56.34 69 VAL A C 1
ATOM 546 O O . VAL A 1 69 ? 4.029 -4.114 -8.595 1.00 56.34 69 VAL A O 1
ATOM 549 N N . ALA A 1 70 ? 5.617 -2.934 -7.503 1.00 63.47 70 ALA A N 1
ATOM 550 C CA . ALA A 1 70 ? 6.571 -4.022 -7.391 1.00 63.47 70 ALA A CA 1
ATOM 551 C C . ALA A 1 70 ? 5.922 -5.201 -6.651 1.00 63.47 70 ALA A C 1
ATOM 553 O O . ALA A 1 70 ? 5.061 -4.998 -5.790 1.00 63.47 70 ALA A O 1
ATOM 554 N N . ILE A 1 71 ? 6.363 -6.429 -6.945 1.00 65.69 71 ILE A N 1
ATOM 555 C CA . ILE A 1 71 ? 5.853 -7.662 -6.314 1.00 65.69 71 ILE A CA 1
ATOM 556 C C . ILE A 1 71 ? 5.688 -7.519 -4.782 1.00 65.69 71 ILE A C 1
ATOM 558 O O . ILE A 1 71 ? 4.621 -7.875 -4.280 1.00 65.69 71 ILE A O 1
ATOM 562 N N . PRO A 1 72 ? 6.637 -6.916 -4.029 1.00 65.12 72 PRO A N 1
ATOM 563 C CA . PRO A 1 72 ? 6.477 -6.721 -2.585 1.00 65.12 72 PRO A CA 1
ATOM 564 C C . PRO A 1 72 ? 5.318 -5.795 -2.194 1.00 65.12 72 PRO A C 1
ATOM 566 O O . PRO A 1 72 ? 4.664 -6.029 -1.181 1.00 65.12 72 PRO A O 1
ATOM 569 N N . VAL A 1 73 ? 5.041 -4.754 -2.987 1.00 69.50 73 VAL A N 1
ATOM 570 C CA . VAL A 1 73 ? 3.916 -3.846 -2.733 1.00 69.50 73 VAL A CA 1
ATOM 571 C C . VAL A 1 73 ? 2.595 -4.573 -2.986 1.00 69.50 73 VAL A C 1
ATOM 573 O O . VAL A 1 73 ? 1.689 -4.473 -2.162 1.00 69.50 73 VAL A O 1
ATOM 576 N N . ARG A 1 74 ? 2.494 -5.347 -4.078 1.00 73.94 74 ARG A N 1
ATOM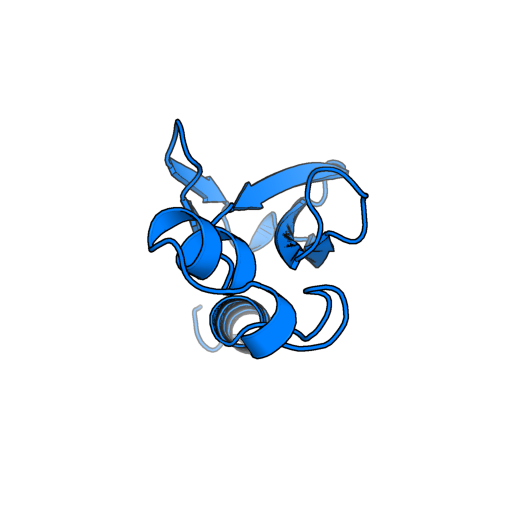 577 C CA . ARG A 1 74 ? 1.296 -6.156 -4.371 1.00 73.94 74 ARG A CA 1
ATOM 578 C C . ARG A 1 74 ? 1.023 -7.154 -3.251 1.00 73.94 74 ARG A C 1
ATOM 580 O O . ARG A 1 74 ? -0.095 -7.212 -2.759 1.00 73.94 74 ARG A O 1
ATOM 587 N N . ALA A 1 75 ? 2.058 -7.864 -2.800 1.00 76.38 75 ALA A N 1
ATOM 588 C CA . ALA A 1 75 ? 1.955 -8.811 -1.694 1.00 76.38 75 ALA A CA 1
ATOM 589 C C . ALA A 1 75 ? 1.520 -8.138 -0.380 1.00 76.38 75 ALA A C 1
ATOM 591 O O . ALA A 1 75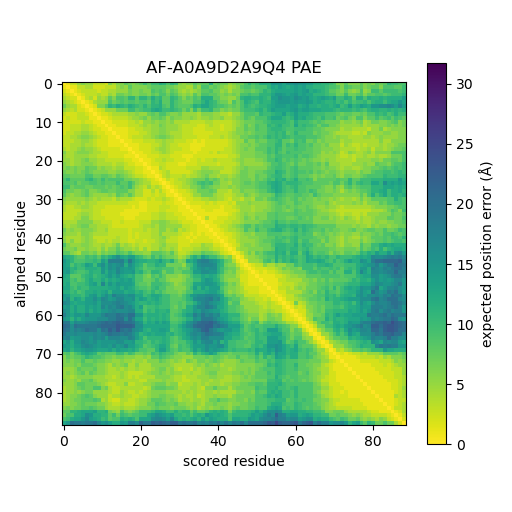 ? 0.724 -8.701 0.365 1.00 76.38 75 ALA A O 1
ATOM 592 N N . ALA A 1 76 ? 2.003 -6.924 -0.093 1.00 75.75 76 ALA A N 1
ATOM 593 C CA . ALA A 1 76 ? 1.598 -6.179 1.098 1.00 75.75 76 ALA A CA 1
ATOM 59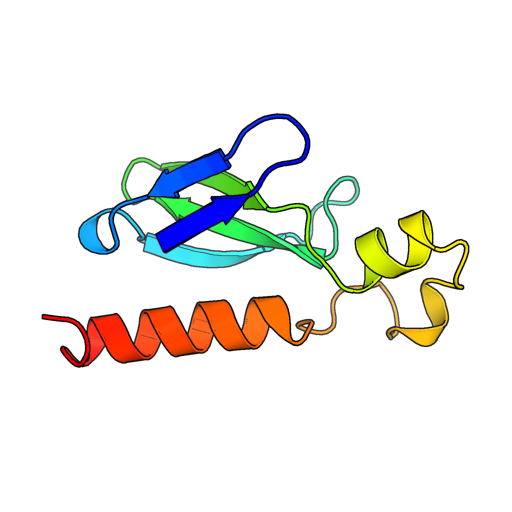4 C C . ALA A 1 76 ? 0.134 -5.708 1.035 1.00 75.75 76 ALA A C 1
ATOM 596 O O . ALA A 1 76 ? -0.565 -5.771 2.047 1.00 75.75 76 ALA A O 1
ATOM 597 N N . ILE A 1 77 ? -0.325 -5.253 -0.137 1.00 80.31 77 ILE A N 1
ATOM 598 C CA . ILE A 1 77 ? -1.728 -4.879 -0.369 1.00 80.31 77 ILE A CA 1
ATOM 599 C C . ILE A 1 77 ? -2.628 -6.107 -0.221 1.00 80.31 77 ILE A C 1
ATOM 601 O O . ILE A 1 77 ? -3.603 -6.048 0.523 1.00 80.31 77 ILE A O 1
ATOM 605 N N . ASP A 1 78 ? -2.279 -7.221 -0.864 1.00 84.81 78 ASP A N 1
ATOM 606 C CA . ASP A 1 78 ? -3.047 -8.465 -0.780 1.00 84.81 78 ASP A CA 1
ATOM 607 C C . ASP A 1 78 ? -3.118 -8.989 0.662 1.00 84.81 78 ASP A C 1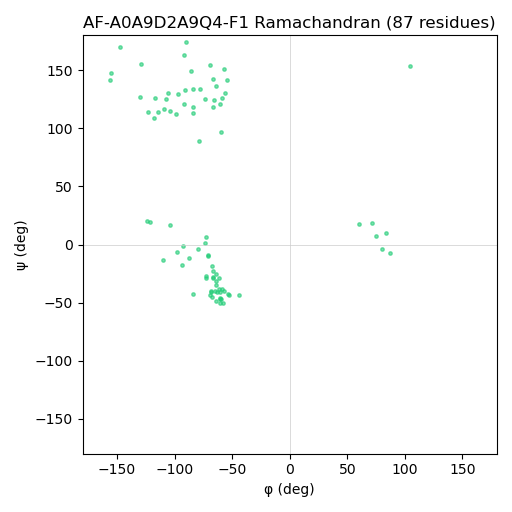
ATOM 609 O O . ASP A 1 78 ? -4.200 -9.265 1.176 1.00 84.81 78 ASP A O 1
ATOM 613 N N . ALA A 1 79 ? -1.994 -9.007 1.386 1.00 83.00 79 ALA A N 1
ATOM 614 C CA . ALA A 1 79 ? -1.978 -9.381 2.799 1.00 83.00 79 ALA A CA 1
ATOM 615 C C . ALA A 1 79 ? -2.880 -8.478 3.661 1.00 83.00 79 ALA A C 1
ATOM 617 O O . ALA A 1 79 ? -3.556 -8.965 4.567 1.00 83.00 79 ALA A O 1
ATOM 618 N N . HIS A 1 80 ? -2.928 -7.173 3.378 1.00 81.06 80 HIS A N 1
ATOM 619 C CA . HIS A 1 80 ? -3.832 -6.267 4.082 1.00 81.06 80 HIS A CA 1
ATOM 620 C C . HIS A 1 80 ? -5.303 -6.545 3.745 1.00 81.06 80 HIS A C 1
ATOM 622 O O . HIS A 1 80 ? -6.143 -6.566 4.639 1.00 81.06 80 HIS A O 1
ATOM 628 N N . GLN A 1 81 ? -5.622 -6.823 2.479 1.00 85.31 81 GLN A N 1
ATOM 629 C CA . GLN A 1 81 ? -6.979 -7.187 2.065 1.00 85.31 81 GLN A CA 1
ATOM 630 C C . GLN A 1 81 ? -7.447 -8.494 2.714 1.00 85.31 81 GLN A C 1
ATOM 632 O O . GLN A 1 81 ? -8.581 -8.573 3.176 1.00 85.31 81 GLN A O 1
ATOM 637 N N . ARG A 1 82 ? -6.569 -9.495 2.809 1.00 86.19 82 ARG A N 1
ATOM 638 C CA . ARG A 1 82 ? -6.828 -10.751 3.528 1.00 86.19 82 ARG A CA 1
ATOM 639 C C . ARG A 1 82 ? -7.106 -10.516 5.017 1.00 86.19 82 ARG A C 1
ATOM 641 O O . ARG A 1 82 ? -8.039 -11.096 5.561 1.00 86.19 82 ARG A O 1
ATOM 648 N N . TYR A 1 83 ? -6.368 -9.603 5.659 1.00 85.31 83 TYR A N 1
ATOM 649 C CA . TYR A 1 83 ? -6.668 -9.171 7.031 1.00 85.31 83 TYR A CA 1
ATOM 650 C C . TYR A 1 83 ? -8.060 -8.537 7.143 1.00 85.31 83 TYR A C 1
ATOM 652 O O . TYR A 1 83 ? -8.826 -8.921 8.021 1.00 85.31 83 TYR A O 1
ATOM 660 N N . LEU A 1 84 ? -8.416 -7.623 6.234 1.00 84.88 84 LEU A N 1
ATOM 661 C CA . LEU A 1 84 ? -9.736 -6.978 6.224 1.00 84.88 84 LEU A CA 1
ATOM 662 C C . LEU A 1 84 ? -10.887 -7.967 5.970 1.00 84.88 84 LEU A C 1
ATOM 664 O O . LEU A 1 84 ? -12.008 -7.719 6.399 1.00 84.88 84 LEU A O 1
ATOM 668 N N . ARG A 1 85 ? -10.612 -9.097 5.308 1.00 88.81 85 ARG A N 1
ATOM 669 C CA . ARG A 1 85 ? -11.549 -10.221 5.144 1.00 88.81 85 ARG A CA 1
ATOM 670 C C . ARG A 1 85 ? -11.646 -11.136 6.372 1.00 88.81 85 ARG A C 1
ATOM 672 O O . ARG A 1 85 ? -12.451 -12.060 6.358 1.00 88.81 85 ARG A O 1
ATOM 679 N N . GLY A 1 86 ? -10.847 -10.901 7.414 1.00 85.38 86 GLY A N 1
ATOM 680 C CA . GLY A 1 86 ? -10.819 -11.720 8.628 1.00 85.38 86 GLY A CA 1
ATOM 681 C C . GLY A 1 86 ? -9.946 -12.975 8.534 1.00 85.38 86 GLY A C 1
ATOM 682 O O . GLY A 1 86 ? -9.966 -13.792 9.440 1.00 85.38 86 GLY A O 1
ATOM 683 N N . GLU A 1 87 ? -9.132 -13.141 7.485 1.00 84.81 87 GLU A N 1
ATOM 684 C CA . GLU A 1 87 ? -8.305 -14.350 7.296 1.00 84.81 87 GLU A CA 1
ATOM 685 C C . GLU A 1 87 ? -7.123 -14.463 8.283 1.00 84.81 87 GLU A C 1
ATOM 687 O O . GLU A 1 87 ? -6.428 -15.477 8.310 1.00 84.81 87 GLU A O 1
ATOM 692 N N . PHE A 1 88 ? -6.860 -13.410 9.062 1.00 70.50 88 PHE A N 1
ATOM 693 C CA . PHE A 1 88 ? -5.779 -13.342 10.052 1.00 70.50 88 PHE A CA 1
ATOM 694 C C . PHE A 1 88 ? -6.289 -12.997 11.466 1.00 70.50 88 PHE A C 1
ATOM 696 O O . PHE A 1 88 ? -5.501 -12.487 12.266 1.00 70.50 88 PHE A O 1
ATOM 703 N N . SER A 1 89 ? -7.589 -13.198 11.742 1.00 59.78 89 SER A N 1
ATOM 704 C CA . SER A 1 89 ? -8.179 -13.018 13.081 1.00 59.78 89 SER A CA 1
ATOM 705 C C . SER A 1 89 ? -7.839 -14.169 14.016 1.00 59.78 89 SER A C 1
ATOM 707 O O . SER A 1 89 ? -8.017 -15.324 13.565 1.00 59.78 89 SER A O 1
#

Foldseek 3Di:
DWADAPVDIDDDPLQQFPDWAADCDPVQGLWTWTAGPVRDIDTRSPGPQSVCVVVVHDSVVVDPRSNPNGPVSVVVRVVSVCVVVVVPD